Protein AF-U7HG28-F1 (afdb_monomer)

Structure (mmCIF, N/CA/C/O backbone):
data_AF-U7HG28-F1
#
_entry.id   AF-U7HG28-F1
#
loop_
_atom_site.group_PDB
_atom_site.id
_atom_site.type_symbol
_atom_site.label_atom_id
_atom_site.label_alt_id
_atom_site.label_comp_id
_atom_site.label_asym_id
_atom_site.label_entity_id
_atom_site.label_seq_id
_a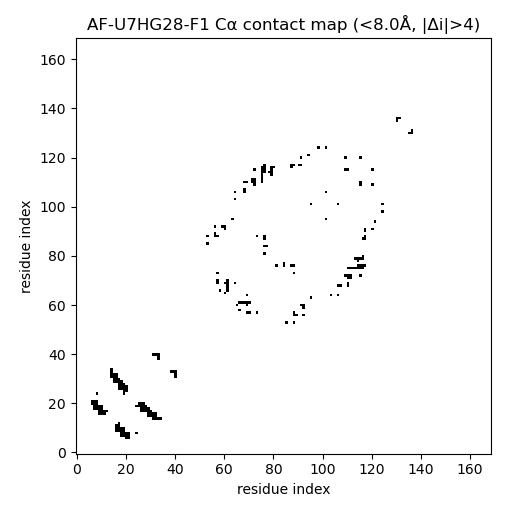tom_site.pdbx_PDB_ins_code
_atom_site.Cartn_x
_atom_site.Cartn_y
_atom_site.Cartn_z
_atom_site.occupancy
_atom_site.B_iso_or_equiv
_atom_site.auth_seq_id
_atom_site.auth_comp_id
_atom_site.auth_asym_id
_atom_site.auth_atom_id
_atom_site.pdbx_PDB_model_num
ATOM 1 N N . MET A 1 1 ? -34.868 15.344 12.916 1.00 43.38 1 MET A N 1
ATOM 2 C CA . MET A 1 1 ? -33.684 14.523 12.592 1.00 43.38 1 MET A CA 1
ATOM 3 C C . MET A 1 1 ? -33.849 13.180 13.286 1.00 43.38 1 MET A C 1
ATOM 5 O O . MET A 1 1 ? -33.927 13.144 14.505 1.00 43.38 1 MET A O 1
ATOM 9 N N . ALA A 1 2 ? -34.053 12.121 12.501 1.00 45.12 2 ALA A N 1
ATOM 10 C CA . ALA A 1 2 ? -34.458 10.786 12.941 1.00 45.12 2 ALA A CA 1
ATOM 11 C C . ALA A 1 2 ? -33.232 9.907 13.234 1.00 45.12 2 ALA A C 1
ATOM 13 O O . ALA A 1 2 ? -32.899 9.007 12.467 1.00 45.12 2 ALA A O 1
ATOM 14 N N . TRP A 1 3 ? -32.501 10.201 14.307 1.00 46.31 3 TRP A N 1
ATOM 15 C CA . TRP A 1 3 ? -31.385 9.345 14.706 1.00 46.31 3 TRP A CA 1
ATOM 16 C C . TRP A 1 3 ? -31.930 8.125 15.459 1.00 46.31 3 TRP A C 1
ATOM 18 O O . TRP A 1 3 ? -32.231 8.194 16.644 1.00 46.31 3 TRP A O 1
ATOM 28 N N . GLN A 1 4 ? -32.137 7.049 14.696 1.00 54.97 4 GLN A N 1
ATOM 29 C CA . GLN A 1 4 ? -31.997 5.637 15.075 1.00 54.97 4 GLN A CA 1
ATOM 30 C C . GLN A 1 4 ? -32.329 5.289 16.538 1.00 54.97 4 GLN A C 1
ATOM 32 O O . GLN A 1 4 ? -31.444 5.107 17.369 1.00 54.97 4 GLN A O 1
ATOM 37 N N . GLN A 1 5 ? -33.617 5.100 16.833 1.00 55.19 5 GLN A N 1
ATOM 38 C CA . GLN A 1 5 ? -34.036 4.314 17.995 1.00 55.19 5 GLN A CA 1
ATOM 39 C C . GLN A 1 5 ? -34.061 2.833 17.593 1.00 55.19 5 GLN A C 1
ATOM 41 O O . GLN A 1 5 ? -35.087 2.320 17.156 1.00 55.19 5 GLN A O 1
ATOM 46 N N . ALA A 1 6 ? -32.915 2.160 17.687 1.00 66.06 6 ALA A N 1
ATOM 47 C CA . ALA A 1 6 ? -32.817 0.711 17.524 1.00 66.06 6 ALA A CA 1
ATOM 48 C C . ALA A 1 6 ? -32.667 0.058 18.904 1.00 66.06 6 ALA A C 1
ATOM 50 O O . ALA A 1 6 ? -31.899 0.534 19.742 1.00 66.06 6 ALA A O 1
ATOM 51 N N . ARG A 1 7 ? -33.416 -1.021 19.160 1.00 71.94 7 ARG A N 1
ATOM 52 C CA . ARG A 1 7 ? -33.216 -1.846 20.358 1.00 71.94 7 ARG A CA 1
ATOM 53 C C . ARG A 1 7 ? -32.086 -2.822 20.047 1.00 71.94 7 ARG A C 1
ATOM 55 O O . ARG A 1 7 ? -32.193 -3.595 19.103 1.00 71.94 7 ARG A O 1
ATOM 62 N N . VAL A 1 8 ? -31.024 -2.769 20.837 1.00 78.81 8 VAL A N 1
ATOM 63 C CA . VAL A 1 8 ? -29.852 -3.640 20.710 1.00 78.81 8 VAL A CA 1
ATOM 64 C C . VAL A 1 8 ? -29.720 -4.498 21.963 1.00 78.81 8 VAL A C 1
ATOM 66 O O . VAL A 1 8 ? -30.067 -4.060 23.062 1.00 78.81 8 VAL A O 1
ATOM 69 N N . GLY A 1 9 ? -29.251 -5.729 21.794 1.00 79.44 9 GLY A N 1
ATOM 70 C CA . GLY A 1 9 ? -28.804 -6.578 22.885 1.00 79.44 9 GLY A CA 1
ATOM 71 C C . GLY A 1 9 ? -27.432 -6.104 23.344 1.00 79.44 9 GLY A C 1
ATOM 72 O O . GLY A 1 9 ? -26.607 -5.703 22.529 1.00 79.44 9 GLY A O 1
ATOM 73 N N . VAL A 1 10 ? -27.183 -6.114 24.649 1.00 78.25 10 VAL A N 1
ATOM 74 C CA . VAL A 1 10 ? -25.867 -5.787 25.203 1.00 78.25 10 VAL A CA 1
ATOM 75 C C . VAL A 1 10 ? -25.454 -6.933 26.108 1.00 78.25 10 VAL A C 1
ATOM 77 O O . VAL A 1 10 ? -26.176 -7.268 27.045 1.00 78.25 10 VAL A O 1
ATOM 80 N N . LEU A 1 11 ? -24.311 -7.544 25.810 1.00 81.31 11 LEU A N 1
ATOM 81 C CA . LEU A 1 11 ? -23.763 -8.667 26.557 1.00 81.31 11 LEU A CA 1
ATOM 82 C C . LEU A 1 11 ? -22.327 -8.361 26.974 1.00 81.31 11 LEU A C 1
ATOM 84 O O . LEU A 1 11 ? -21.494 -7.993 26.150 1.00 81.31 11 LEU A O 1
ATOM 88 N N . GLU A 1 12 ? -22.037 -8.525 28.258 1.00 79.88 12 GLU A N 1
ATOM 89 C CA . GLU A 1 12 ? -20.677 -8.461 28.782 1.00 79.88 12 GLU A CA 1
ATOM 90 C C . GLU A 1 12 ? -20.037 -9.852 28.726 1.00 79.88 12 GLU A C 1
ATOM 92 O O . GLU A 1 12 ? -20.597 -10.820 29.239 1.00 79.88 12 GLU A O 1
ATOM 97 N N . SER A 1 13 ? -18.853 -9.958 28.121 1.00 78.19 13 SER A N 1
ATOM 98 C CA . SER A 1 13 ? -18.042 -11.175 28.153 1.00 78.19 13 SER A CA 1
ATOM 99 C C . SER A 1 13 ? -16.555 -10.837 28.183 1.00 78.19 13 SER A C 1
ATOM 101 O O . SER A 1 13 ? -16.068 -10.053 27.371 1.00 78.19 13 SER A O 1
ATOM 103 N N . GLY A 1 14 ? -15.818 -11.406 29.143 1.00 68.88 14 GLY A N 1
ATOM 104 C CA . GLY A 1 14 ? -14.353 -11.318 29.194 1.00 68.88 14 GLY A CA 1
ATOM 105 C C . GLY A 1 14 ? -13.777 -9.896 29.261 1.00 68.88 14 GLY A C 1
ATOM 106 O O . GLY A 1 14 ? -12.694 -9.658 28.731 1.00 68.88 14 GLY A O 1
ATOM 107 N N . GLY A 1 15 ? -14.490 -8.939 29.867 1.00 74.62 15 GLY A N 1
ATOM 108 C CA . GLY A 1 15 ? -14.069 -7.532 29.899 1.00 74.62 15 GLY A CA 1
ATOM 109 C C . GLY A 1 15 ? -14.341 -6.769 28.597 1.00 74.62 15 GLY A C 1
ATOM 110 O O . GLY A 1 15 ? -13.753 -5.713 28.364 1.00 74.62 15 GLY A O 1
ATOM 111 N N . GLN A 1 16 ? -15.228 -7.277 27.740 1.00 76.62 16 GLN A N 1
ATOM 112 C CA . GLN A 1 16 ? -15.744 -6.575 26.568 1.00 76.62 16 GLN A CA 1
ATOM 113 C C . GLN A 1 16 ? -17.278 -6.535 26.588 1.00 76.62 16 GLN A C 1
ATOM 115 O O . GLN A 1 16 ? -17.942 -7.510 26.929 1.00 76.62 16 GLN A O 1
ATOM 120 N N . LEU A 1 17 ? -17.846 -5.390 26.213 1.00 80.94 17 LEU A N 1
ATOM 121 C CA . LEU A 1 17 ? -19.257 -5.216 25.893 1.00 80.94 17 LEU A CA 1
ATOM 122 C C . LEU A 1 17 ? -19.472 -5.511 24.414 1.00 80.94 17 LEU A C 1
ATOM 124 O O . LEU A 1 17 ? -18.958 -4.800 23.553 1.00 80.94 17 LEU A O 1
ATOM 128 N N . HIS A 1 18 ? -20.275 -6.521 24.127 1.00 77.50 18 HIS A N 1
ATOM 129 C CA . HIS A 1 18 ? -20.767 -6.834 22.797 1.00 77.50 18 HIS A CA 1
ATOM 130 C C . HIS A 1 18 ? -22.175 -6.264 22.652 1.00 77.50 18 HIS A C 1
ATOM 132 O O . HIS A 1 18 ? -23.073 -6.589 23.424 1.00 77.50 18 HIS A O 1
ATOM 138 N N . ILE A 1 19 ? -22.361 -5.394 21.668 1.00 82.06 19 ILE A N 1
ATOM 139 C CA . ILE A 1 19 ? -23.649 -4.837 21.275 1.00 82.06 19 ILE A CA 1
ATOM 140 C C . ILE A 1 19 ? -24.107 -5.631 20.056 1.00 82.06 19 ILE A C 1
ATOM 142 O O . ILE A 1 19 ? -23.451 -5.584 19.015 1.00 82.06 19 ILE A O 1
ATOM 146 N N . SER A 1 20 ? -25.202 -6.366 20.186 1.00 79.00 20 SER A N 1
ATOM 147 C CA . SER A 1 20 ? -25.780 -7.193 19.131 1.00 79.00 20 SER A CA 1
ATOM 148 C C . SER A 1 20 ? -27.132 -6.670 18.663 1.00 79.00 20 SER A C 1
ATOM 150 O O . SER A 1 20 ? -27.865 -6.013 19.404 1.00 79.00 20 SER A O 1
ATOM 152 N N . ASP A 1 21 ? -27.477 -6.958 17.413 1.00 77.81 21 ASP A N 1
ATOM 153 C CA . ASP A 1 21 ? -28.824 -6.723 16.910 1.00 77.81 21 ASP A CA 1
ATOM 154 C C . ASP A 1 21 ? -29.778 -7.761 17.515 1.00 77.81 21 ASP A C 1
ATOM 156 O O . ASP A 1 21 ? -29.495 -8.958 17.490 1.00 77.81 21 ASP A O 1
ATOM 160 N N . LEU A 1 22 ? -30.917 -7.331 18.064 1.00 73.00 22 LEU A N 1
ATOM 161 C CA . LEU A 1 22 ? -31.899 -8.258 18.646 1.00 73.00 22 LEU A CA 1
ATOM 162 C C . LEU A 1 22 ? -32.622 -9.105 17.591 1.00 73.00 22 LEU A C 1
ATOM 164 O O . LEU A 1 22 ? -33.195 -10.134 17.939 1.00 73.00 22 LEU A O 1
ATOM 168 N N . SER A 1 23 ? -32.641 -8.666 16.332 1.00 69.50 23 SER A N 1
ATOM 169 C CA . SER A 1 23 ? -33.349 -9.344 15.248 1.00 69.50 23 SER A CA 1
ATOM 170 C C . SER A 1 23 ? -32.502 -10.411 14.553 1.00 69.50 23 SER A C 1
ATOM 172 O O . SER A 1 23 ? -33.045 -11.457 14.203 1.00 69.50 23 SER A O 1
ATOM 174 N N . THR A 1 24 ? -31.190 -10.197 14.403 1.00 73.12 24 THR A N 1
ATOM 175 C CA . THR A 1 24 ? -30.284 -11.173 13.764 1.00 73.12 24 THR A CA 1
ATOM 176 C C . THR A 1 24 ? -29.318 -11.856 14.729 1.00 73.12 24 THR A C 1
ATOM 178 O O . THR A 1 24 ? -28.801 -12.923 14.414 1.00 73.12 24 THR A O 1
ATOM 181 N N . GLY A 1 25 ? -29.082 -11.287 15.913 1.00 69.50 25 GLY A N 1
ATOM 182 C CA . GLY A 1 25 ? -28.069 -11.772 16.853 1.00 69.50 25 GLY A CA 1
ATOM 183 C C . GLY A 1 25 ? -26.634 -11.403 16.463 1.00 69.50 25 GLY A C 1
ATOM 184 O O . GLY A 1 25 ? -25.703 -11.750 17.192 1.00 69.50 25 GLY A O 1
ATOM 185 N N . ASP A 1 26 ? -26.438 -10.679 15.359 1.00 72.69 26 ASP A N 1
ATOM 186 C CA . ASP A 1 26 ? -25.114 -10.265 14.901 1.00 72.69 26 ASP A CA 1
ATOM 187 C C . ASP A 1 26 ? -24.523 -9.195 15.816 1.00 72.69 26 ASP A C 1
ATOM 189 O O . ASP A 1 26 ? -25.206 -8.256 16.230 1.00 72.69 26 ASP A O 1
ATOM 193 N N . VAL A 1 27 ? -23.227 -9.304 16.109 1.00 71.00 27 VAL A N 1
ATOM 194 C CA . VAL A 1 27 ? -22.500 -8.296 16.887 1.00 71.00 27 VAL A CA 1
ATOM 195 C C . VAL A 1 27 ? -22.265 -7.068 16.007 1.00 71.00 27 VAL A C 1
ATOM 197 O O . VAL A 1 27 ? -21.435 -7.086 15.102 1.00 71.00 27 VAL A O 1
ATOM 200 N N . ILE A 1 28 ? -22.987 -5.986 16.296 1.00 72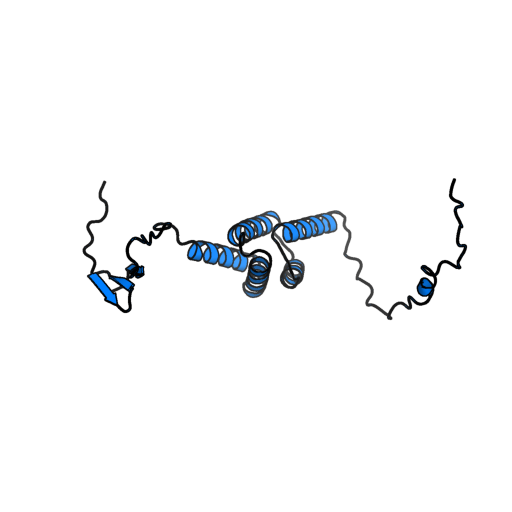.62 28 ILE A N 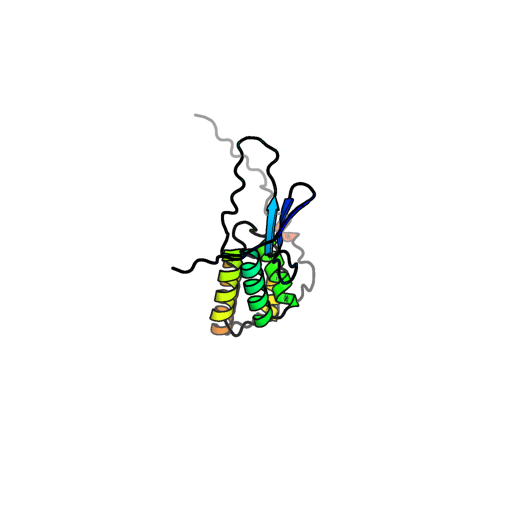1
ATOM 201 C CA . ILE A 1 28 ? -22.893 -4.702 15.591 1.00 72.62 28 ILE A CA 1
ATOM 202 C C . ILE A 1 28 ? -21.659 -3.925 16.059 1.00 72.62 28 ILE A C 1
ATOM 204 O O . ILE A 1 28 ? -21.020 -3.217 15.281 1.00 72.62 28 ILE A O 1
ATOM 208 N N . ALA A 1 29 ? -21.320 -4.027 17.345 1.00 65.69 29 ALA A N 1
ATOM 209 C CA . ALA A 1 29 ? -20.169 -3.340 17.910 1.00 65.69 29 ALA A CA 1
ATOM 210 C C . ALA A 1 29 ? -19.617 -4.080 19.127 1.00 65.69 29 ALA A C 1
ATOM 212 O O . ALA A 1 29 ? -20.361 -4.671 19.903 1.00 65.69 29 ALA A O 1
ATOM 213 N N . SER A 1 30 ? -18.307 -3.996 19.329 1.00 73.69 30 SER A N 1
ATOM 214 C CA . SER A 1 30 ? -17.644 -4.441 20.552 1.00 73.69 30 SER A CA 1
ATOM 215 C C . SER A 1 30 ? -16.894 -3.279 21.199 1.00 73.69 30 SER A C 1
ATOM 217 O O . SER A 1 30 ? -16.330 -2.415 20.521 1.00 73.69 30 SER A O 1
ATOM 219 N N . HIS A 1 31 ? -16.906 -3.229 22.527 1.00 68.81 31 HIS A N 1
ATOM 220 C CA . HIS A 1 31 ? -16.227 -2.207 23.308 1.00 68.81 31 HIS A CA 1
ATOM 221 C C . HIS A 1 31 ? -15.463 -2.841 24.464 1.00 68.81 31 HIS A C 1
ATOM 223 O O . HIS A 1 31 ? -16.036 -3.588 25.245 1.00 68.81 31 HIS A O 1
ATOM 229 N N . ALA A 1 32 ? -14.177 -2.530 24.609 1.00 69.56 32 ALA A N 1
ATOM 230 C CA . ALA A 1 32 ? -13.420 -2.973 25.773 1.00 69.56 32 ALA A CA 1
ATOM 231 C C . ALA A 1 32 ? -13.891 -2.212 27.020 1.00 69.56 32 ALA A C 1
ATOM 233 O O . ALA A 1 32 ? -13.894 -0.981 27.034 1.00 69.56 32 ALA A O 1
ATOM 234 N N . LEU A 1 33 ? -14.276 -2.937 28.068 1.00 68.81 33 LEU A N 1
ATOM 235 C CA . LEU A 1 33 ? -14.577 -2.353 29.368 1.00 68.81 33 LEU A CA 1
ATOM 236 C C . LEU A 1 33 ? -13.265 -1.976 30.050 1.00 68.81 33 LEU A C 1
ATOM 238 O O . LEU A 1 33 ? -12.383 -2.811 30.243 1.00 68.81 33 LEU A O 1
ATOM 242 N N . CYS A 1 34 ? -13.123 -0.706 30.424 1.00 59.94 34 CYS A N 1
ATOM 243 C CA . CYS A 1 34 ? -11.998 -0.294 31.248 1.00 59.94 34 CYS A CA 1
ATOM 244 C C . CYS A 1 34 ? -12.295 -0.653 32.706 1.00 59.94 34 CYS A C 1
ATOM 246 O O . CYS A 1 34 ? -13.191 -0.074 33.314 1.00 59.94 34 CYS A O 1
ATOM 248 N N . THR A 1 35 ? -11.536 -1.589 33.271 1.00 63.22 35 THR A N 1
ATOM 249 C CA . THR A 1 35 ? -11.604 -1.940 34.699 1.00 63.22 35 THR A CA 1
ATOM 250 C C . THR A 1 35 ? -10.900 -0.912 35.597 1.00 63.22 35 THR A C 1
ATOM 252 O O . THR A 1 35 ? -11.033 -0.970 36.817 1.00 63.22 35 THR A O 1
ATOM 255 N N . ASP A 1 36 ? -10.167 0.047 35.014 1.00 57.75 36 ASP A N 1
ATOM 256 C CA . ASP A 1 36 ? -9.487 1.127 35.733 1.00 57.75 36 ASP A CA 1
ATOM 257 C C . ASP A 1 36 ? -10.414 2.329 35.977 1.00 57.75 36 ASP A C 1
ATOM 259 O O . ASP A 1 36 ? -11.020 2.891 35.059 1.00 57.75 36 ASP A O 1
ATOM 263 N N . LYS A 1 37 ? -10.460 2.802 37.225 1.00 56.75 37 LYS A N 1
ATOM 264 C CA . LYS A 1 37 ? -11.245 3.977 37.622 1.00 56.75 37 LYS A CA 1
ATOM 265 C C . LYS A 1 37 ? -10.705 5.244 36.937 1.00 56.75 37 LYS A C 1
ATOM 267 O O . LYS A 1 37 ? -9.536 5.586 37.084 1.00 56.75 37 LYS A O 1
ATOM 272 N N . GLY A 1 38 ? -11.572 5.970 36.226 1.00 62.50 38 GLY A N 1
ATOM 273 C CA . GLY A 1 38 ? -11.272 7.299 35.665 1.00 62.50 38 GLY A CA 1
ATOM 274 C C . GLY A 1 38 ? -10.709 7.331 34.238 1.00 62.50 38 GLY A C 1
ATOM 275 O O . GLY A 1 38 ? -10.425 8.419 33.739 1.00 62.50 38 GLY A O 1
ATOM 276 N N . LYS A 1 39 ? -10.576 6.189 33.550 1.00 55.47 39 LYS A N 1
ATOM 277 C CA . LYS A 1 39 ? -10.167 6.154 32.136 1.00 55.47 39 LYS A CA 1
ATOM 278 C C . LYS A 1 39 ? -11.382 6.017 31.219 1.00 55.47 39 LYS A C 1
ATOM 280 O O . LYS A 1 39 ? -12.118 5.039 31.278 1.00 55.47 39 LYS A O 1
ATOM 285 N N . VAL A 1 40 ? -11.572 6.996 30.338 1.00 62.25 40 VAL A N 1
ATOM 286 C CA . VAL A 1 40 ? -12.597 6.949 29.289 1.00 62.25 40 VAL A CA 1
ATOM 287 C C . VAL A 1 40 ? -11.975 6.364 28.023 1.00 62.25 40 VAL A C 1
ATOM 289 O O . VAL A 1 40 ? -11.157 7.018 27.376 1.00 62.25 40 VAL A O 1
ATOM 292 N N . ILE A 1 41 ? -12.383 5.153 27.640 1.00 59.16 41 ILE A N 1
ATOM 293 C CA . ILE A 1 41 ? -12.051 4.584 26.331 1.00 59.16 41 ILE A CA 1
ATOM 294 C C . ILE A 1 41 ? -13.066 5.143 25.330 1.00 59.16 41 ILE A C 1
ATOM 296 O O . ILE A 1 41 ? -14.196 4.680 25.236 1.00 59.16 41 ILE A O 1
ATOM 300 N N . LYS A 1 42 ? -12.691 6.192 24.596 1.00 59.94 42 LYS A N 1
ATOM 301 C CA . LYS A 1 42 ? -13.499 6.713 23.483 1.00 59.94 42 LYS A CA 1
ATOM 302 C C . LYS A 1 42 ? -13.022 6.089 22.181 1.00 59.94 42 LYS A C 1
ATOM 304 O O . LYS A 1 42 ? -11.848 6.191 21.836 1.00 59.94 42 LYS A O 1
ATOM 309 N N . ASN A 1 43 ? -13.944 5.495 21.428 1.00 58.50 43 ASN A N 1
ATOM 310 C CA . ASN A 1 43 ? -13.678 5.159 20.038 1.00 58.50 43 ASN A CA 1
ATOM 311 C C . ASN A 1 43 ? -13.750 6.449 19.207 1.00 58.50 43 ASN A C 1
ATOM 313 O O . ASN A 1 43 ? -14.822 6.908 18.825 1.00 58.50 43 ASN A O 1
ATOM 317 N N . THR A 1 44 ? -12.602 7.079 18.962 1.00 58.28 44 THR A N 1
ATOM 318 C CA . THR A 1 44 ? -12.522 8.373 18.261 1.00 58.28 44 THR A CA 1
ATOM 319 C C . THR A 1 44 ? -13.007 8.309 16.802 1.00 58.28 44 THR A C 1
ATOM 321 O O . THR A 1 44 ? -13.277 9.347 16.204 1.00 58.28 44 THR A O 1
ATOM 324 N N . HIS A 1 45 ? -13.168 7.118 16.211 1.00 60.16 45 HIS A N 1
ATOM 325 C CA . HIS A 1 45 ? -13.418 6.951 14.775 1.00 60.16 45 HIS A CA 1
ATOM 326 C C . HIS A 1 45 ? -14.700 6.161 14.455 1.00 60.16 45 HIS A C 1
ATOM 328 O O . HIS A 1 45 ? -14.693 5.277 13.607 1.00 60.16 45 HIS A O 1
ATOM 334 N N . HIS A 1 46 ? -15.827 6.528 15.074 1.00 58.75 46 HIS A N 1
ATOM 335 C CA . HIS A 1 46 ? -17.135 5.859 14.919 1.00 58.75 46 HIS A CA 1
ATOM 336 C C . HIS A 1 46 ? -17.682 5.717 13.481 1.00 58.75 46 HIS A C 1
ATOM 338 O O . HIS A 1 46 ? -18.546 4.879 13.257 1.00 58.75 46 HIS A O 1
ATOM 344 N N . TYR A 1 47 ? -17.220 6.522 12.517 1.00 59.03 47 TYR A N 1
ATOM 345 C CA . TYR A 1 47 ? -17.774 6.556 11.151 1.00 59.03 47 TYR A CA 1
ATOM 346 C C . TYR A 1 47 ? -16.805 6.129 10.045 1.00 59.03 47 TYR A C 1
ATOM 348 O O . TYR A 1 47 ? -17.212 6.012 8.890 1.00 59.03 47 TYR A O 1
ATOM 356 N N . ARG A 1 48 ? -15.513 5.960 10.340 1.00 60.03 48 ARG A N 1
ATOM 357 C CA . ARG A 1 48 ? -14.507 5.659 9.313 1.00 60.03 48 ARG A CA 1
ATOM 358 C C . ARG A 1 48 ? -13.632 4.509 9.757 1.00 60.03 48 ARG A C 1
ATOM 360 O O . ARG A 1 48 ? -12.733 4.691 10.573 1.00 60.03 48 ARG A O 1
ATOM 367 N N . ASP A 1 49 ? -13.864 3.362 9.136 1.00 70.06 49 ASP A N 1
ATOM 368 C CA . ASP A 1 49 ? -12.947 2.241 9.206 1.00 70.06 49 ASP A CA 1
ATOM 369 C C . ASP A 1 49 ? -11.714 2.536 8.335 1.00 70.06 49 ASP A C 1
ATOM 371 O O . ASP A 1 49 ? -11.729 2.485 7.098 1.00 70.06 49 ASP A O 1
ATOM 375 N N . HIS A 1 50 ? -10.626 2.919 9.003 1.00 72.38 50 HIS A N 1
ATOM 376 C CA . HIS A 1 50 ? -9.341 3.150 8.350 1.00 72.38 50 HIS A CA 1
ATOM 377 C C . HIS A 1 50 ? -8.757 1.861 7.769 1.00 72.38 50 HIS A C 1
ATOM 379 O O . HIS A 1 50 ? -8.076 1.936 6.746 1.00 72.38 50 HIS A O 1
ATOM 385 N N . ALA A 1 51 ? -9.044 0.699 8.365 1.00 76.19 51 ALA A N 1
ATOM 386 C CA . ALA A 1 51 ? -8.592 -0.588 7.851 1.00 76.19 51 ALA A CA 1
ATOM 387 C C . ALA A 1 51 ? -9.292 -0.900 6.525 1.00 76.19 51 ALA A C 1
ATOM 389 O O . ALA A 1 51 ? -8.615 -1.151 5.530 1.00 76.19 51 ALA A O 1
ATOM 390 N N . GLN A 1 52 ? -10.617 -0.734 6.458 1.00 79.00 52 GLN A N 1
ATOM 391 C CA . GLN A 1 52 ? -11.376 -0.927 5.217 1.00 79.00 52 GLN A CA 1
ATOM 392 C C . GLN A 1 52 ? -10.878 -0.011 4.087 1.00 79.00 52 GLN A C 1
ATOM 394 O O . GLN A 1 52 ? -10.761 -0.420 2.926 1.00 79.00 52 GLN A O 1
ATOM 399 N N . ARG A 1 53 ? -10.530 1.238 4.418 1.00 83.38 53 ARG A N 1
ATOM 400 C CA . ARG A 1 53 ? -9.992 2.196 3.445 1.00 83.38 53 ARG A CA 1
ATOM 401 C C . ARG A 1 53 ? -8.604 1.801 2.937 1.00 83.38 53 ARG A C 1
ATOM 403 O O . ARG A 1 53 ? -8.337 1.989 1.751 1.00 83.38 53 ARG A O 1
ATOM 410 N N . VAL A 1 54 ? -7.746 1.253 3.795 1.00 85.56 54 VAL A N 1
ATOM 411 C CA . VAL A 1 54 ? -6.437 0.707 3.400 1.00 85.56 54 VAL A CA 1
ATOM 412 C C . VAL A 1 54 ? -6.619 -0.503 2.486 1.00 85.56 54 VAL A C 1
ATOM 414 O O . VAL A 1 54 ? -6.087 -0.490 1.381 1.00 85.56 54 VAL A O 1
ATOM 417 N N . THR A 1 55 ? -7.460 -1.469 2.861 1.00 85.94 55 THR A N 1
ATOM 418 C CA . THR A 1 55 ? -7.750 -2.656 2.038 1.00 85.94 55 THR A CA 1
ATOM 419 C C . THR A 1 55 ? -8.312 -2.283 0.665 1.00 85.94 55 THR A C 1
ATOM 421 O O . THR A 1 55 ? -7.942 -2.867 -0.354 1.00 85.94 55 THR A O 1
ATOM 424 N N . THR A 1 56 ? -9.161 -1.253 0.604 1.00 87.50 56 THR A N 1
ATOM 425 C CA . THR A 1 56 ? -9.690 -0.728 -0.666 1.00 87.50 56 THR A CA 1
ATOM 426 C C . THR A 1 56 ? -8.584 -0.140 -1.547 1.00 87.50 56 THR A C 1
ATOM 428 O O . THR A 1 56 ? -8.619 -0.281 -2.768 1.00 87.50 56 THR A O 1
ATOM 431 N N . LEU A 1 57 ? -7.609 0.557 -0.955 1.00 88.12 57 LEU A N 1
ATOM 432 C CA . LEU A 1 57 ? -6.480 1.123 -1.696 1.00 88.12 57 LEU A CA 1
ATOM 433 C C . LEU A 1 57 ? -5.533 0.031 -2.201 1.00 88.12 57 LEU A C 1
ATOM 435 O O . LEU A 1 57 ? -5.138 0.085 -3.362 1.00 88.12 57 LEU A O 1
ATOM 439 N N . GLU A 1 58 ? -5.226 -0.963 -1.369 1.00 90.06 58 GLU A N 1
ATOM 440 C CA . GLU A 1 58 ? -4.420 -2.129 -1.751 1.00 90.06 58 GLU A CA 1
ATOM 441 C C . GLU A 1 58 ? -5.075 -2.892 -2.909 1.00 90.06 58 GLU A C 1
ATOM 443 O O . GLU A 1 58 ? -4.423 -3.168 -3.912 1.00 90.06 58 GLU A O 1
ATOM 448 N N . SER A 1 59 ? -6.386 -3.141 -2.826 1.00 8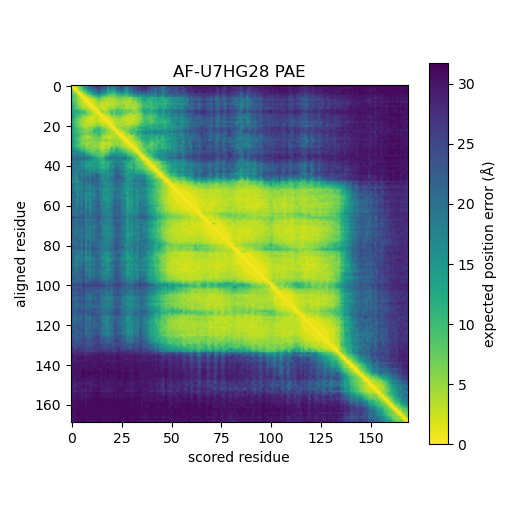8.19 59 SER A N 1
ATOM 449 C CA . SER A 1 59 ? -7.141 -3.829 -3.884 1.00 88.19 59 SER A CA 1
ATOM 450 C C . SER A 1 59 ? -7.087 -3.069 -5.212 1.00 88.19 59 SER A C 1
ATOM 452 O O . SER A 1 59 ? -6.810 -3.659 -6.250 1.00 88.19 59 SER A O 1
ATOM 454 N N . LYS A 1 60 ? -7.238 -1.739 -5.181 1.00 88.88 60 LYS A N 1
ATOM 455 C CA . LYS A 1 60 ? -7.122 -0.900 -6.386 1.00 88.88 60 LYS A CA 1
ATOM 456 C C . LYS A 1 60 ? -5.730 -0.937 -7.007 1.00 88.88 60 LYS A C 1
ATOM 458 O O . LYS A 1 60 ? -5.608 -0.864 -8.223 1.00 88.88 60 LYS A O 1
ATOM 463 N N . ILE A 1 61 ? -4.679 -0.996 -6.193 1.00 87.12 61 ILE A N 1
ATOM 464 C CA . ILE A 1 61 ? -3.310 -1.135 -6.700 1.00 87.12 61 ILE A CA 1
ATOM 465 C C . ILE A 1 61 ? -3.148 -2.515 -7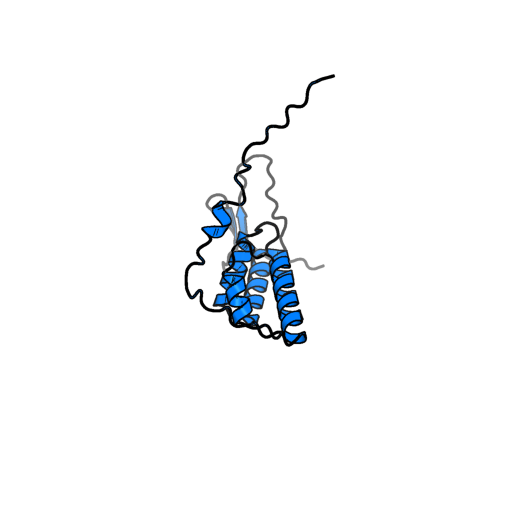.344 1.00 87.12 61 ILE A C 1
ATOM 467 O O . ILE A 1 61 ? -2.680 -2.600 -8.475 1.00 87.12 61 ILE A O 1
ATOM 471 N N . ASN A 1 62 ? -3.616 -3.571 -6.680 1.00 88.56 62 ASN A N 1
ATOM 472 C CA . ASN A 1 62 ? -3.579 -4.940 -7.196 1.00 88.56 62 ASN A CA 1
ATOM 473 C C . ASN A 1 62 ? -4.318 -5.092 -8.537 1.00 88.56 62 ASN A C 1
ATOM 475 O O . ASN A 1 62 ? -3.839 -5.806 -9.410 1.00 88.56 62 ASN A O 1
ATOM 479 N N . GLU A 1 63 ? -5.442 -4.400 -8.733 1.00 86.94 63 GLU A N 1
ATOM 480 C CA . GLU A 1 63 ? -6.165 -4.379 -10.014 1.00 86.94 63 GLU A CA 1
ATOM 481 C C . GLU A 1 63 ? -5.358 -3.723 -11.147 1.00 86.94 63 GLU A C 1
ATOM 483 O O . GLU A 1 63 ? -5.481 -4.130 -12.298 1.00 86.94 63 GLU A O 1
ATOM 488 N N . MET A 1 64 ? -4.518 -2.726 -10.844 1.00 84.38 64 MET A N 1
ATOM 489 C CA . MET A 1 64 ? -3.756 -1.988 -11.861 1.00 84.38 64 MET A CA 1
ATOM 490 C C . MET A 1 64 ? -2.468 -2.693 -12.301 1.00 84.38 64 MET A C 1
ATOM 492 O O . MET A 1 64 ? -2.084 -2.570 -13.459 1.00 84.38 64 MET A O 1
ATOM 496 N N . ILE A 1 65 ? -1.777 -3.386 -11.389 1.00 83.69 65 ILE A N 1
ATOM 497 C CA . ILE A 1 65 ? -0.447 -3.982 -11.649 1.00 83.69 65 ILE A CA 1
ATOM 498 C C . ILE A 1 65 ? -0.395 -5.502 -11.437 1.00 83.69 65 ILE A C 1
ATOM 500 O O . ILE A 1 65 ? 0.664 -6.109 -11.570 1.00 83.69 65 ILE A O 1
ATOM 504 N N . GLY A 1 66 ? -1.530 -6.123 -11.117 1.00 85.56 66 GLY A N 1
ATOM 505 C CA . GLY A 1 66 ? -1.639 -7.541 -10.787 1.00 85.56 66 GLY A CA 1
ATOM 506 C C . GLY A 1 66 ? -1.493 -7.816 -9.288 1.00 85.56 66 GLY A C 1
ATOM 507 O O . GLY A 1 66 ? -0.741 -7.151 -8.571 1.00 85.56 66 GLY A O 1
ATOM 508 N N . SER A 1 67 ? -2.217 -8.830 -8.804 1.00 84.50 67 SER A N 1
ATOM 509 C CA . SER A 1 67 ? -2.339 -9.118 -7.368 1.00 84.50 67 SER A CA 1
ATOM 510 C C . SER A 1 67 ? -1.014 -9.479 -6.699 1.00 84.50 67 SER A C 1
ATOM 512 O O . SER A 1 67 ? -0.753 -9.024 -5.590 1.00 84.50 67 SER A O 1
ATOM 514 N N . GLU A 1 68 ? -0.158 -10.274 -7.341 1.00 85.50 68 GLU A N 1
ATOM 515 C CA . GLU A 1 68 ? 1.118 -10.676 -6.734 1.00 85.50 68 GLU A CA 1
ATOM 516 C C . GLU A 1 68 ? 2.100 -9.509 -6.604 1.00 85.50 68 GLU A C 1
ATOM 518 O O . GLU A 1 68 ? 2.686 -9.291 -5.542 1.00 85.50 68 GLU A O 1
ATOM 523 N N . ILE A 1 69 ? 2.276 -8.740 -7.680 1.00 86.25 69 ILE A N 1
ATOM 524 C CA . ILE A 1 69 ? 3.227 -7.626 -7.713 1.00 86.25 69 ILE A CA 1
ATOM 525 C C . ILE A 1 69 ? 2.723 -6.489 -6.816 1.00 86.25 69 ILE A C 1
ATOM 527 O O . ILE A 1 69 ? 3.494 -5.929 -6.034 1.00 86.25 69 ILE A O 1
ATOM 531 N N . GLY A 1 70 ? 1.418 -6.202 -6.858 1.00 86.50 70 GLY A N 1
ATOM 532 C CA . GLY A 1 70 ? 0.784 -5.209 -5.998 1.00 86.50 70 GLY A CA 1
ATOM 533 C C . GLY A 1 70 ? 0.914 -5.533 -4.514 1.00 86.50 70 GLY A C 1
ATOM 534 O O . GLY A 1 70 ? 1.297 -4.657 -3.738 1.00 86.50 70 GLY A O 1
ATOM 535 N N . GLN A 1 71 ? 0.723 -6.794 -4.113 1.00 87.81 71 GLN A N 1
ATOM 536 C CA . GLN A 1 71 ? 0.929 -7.212 -2.725 1.00 87.81 71 GLN A CA 1
ATOM 537 C C . GLN A 1 71 ? 2.385 -7.050 -2.279 1.00 87.81 71 GLN A C 1
ATOM 539 O O . GLN A 1 71 ? 2.626 -6.511 -1.196 1.00 87.81 71 GLN A O 1
ATOM 544 N N . ARG A 1 72 ? 3.361 -7.461 -3.103 1.00 88.50 72 ARG A N 1
ATOM 545 C CA . ARG A 1 72 ? 4.792 -7.283 -2.789 1.00 88.50 72 ARG A CA 1
ATOM 546 C C . ARG A 1 72 ? 5.141 -5.803 -2.628 1.00 88.50 72 ARG A C 1
ATOM 548 O O . ARG A 1 72 ? 5.765 -5.427 -1.636 1.00 88.50 72 ARG A O 1
ATOM 555 N N . LEU A 1 73 ? 4.666 -4.952 -3.537 1.00 87.38 73 LEU A N 1
ATOM 556 C CA . LEU A 1 73 ? 4.880 -3.507 -3.473 1.00 87.38 73 LEU A CA 1
ATOM 557 C C . LEU A 1 73 ? 4.239 -2.885 -2.221 1.00 87.38 73 LEU A C 1
ATOM 559 O O . LEU A 1 73 ? 4.894 -2.123 -1.511 1.00 87.38 73 LEU A O 1
ATOM 563 N N . CYS A 1 74 ? 2.992 -3.245 -1.903 1.00 88.38 74 CYS A N 1
ATOM 564 C CA . CYS A 1 74 ? 2.300 -2.780 -0.698 1.00 88.38 74 CYS A CA 1
ATOM 565 C C . CYS A 1 74 ? 3.052 -3.190 0.578 1.00 88.38 74 CYS A C 1
ATOM 567 O O . CYS A 1 74 ? 3.223 -2.381 1.490 1.00 88.38 74 CYS A O 1
ATOM 569 N N . GLN A 1 75 ? 3.581 -4.417 0.630 1.00 88.19 75 GLN A N 1
ATOM 570 C CA . GLN A 1 75 ? 4.405 -4.873 1.751 1.00 88.19 75 GLN A CA 1
ATOM 571 C C . GLN A 1 75 ? 5.708 -4.075 1.881 1.00 88.19 75 GLN A C 1
ATOM 573 O O . GLN A 1 75 ? 6.090 -3.735 3.003 1.00 88.19 75 GLN A O 1
ATOM 578 N N . GLN A 1 76 ? 6.377 -3.740 0.773 1.00 87.88 76 GLN A N 1
ATOM 579 C CA . GLN A 1 76 ? 7.575 -2.895 0.814 1.00 87.88 76 GLN A CA 1
ATOM 580 C C . GLN A 1 76 ? 7.264 -1.480 1.303 1.00 87.88 76 GLN A C 1
ATOM 582 O O . GLN A 1 76 ? 7.963 -0.977 2.184 1.00 87.88 76 GLN A O 1
ATOM 587 N N . LEU A 1 77 ? 6.184 -0.870 0.807 1.00 86.94 77 LEU A N 1
ATOM 588 C CA . LEU A 1 77 ? 5.723 0.448 1.254 1.00 86.94 77 LEU A CA 1
ATOM 589 C C . LEU A 1 77 ? 5.452 0.430 2.765 1.00 86.94 77 LEU A C 1
ATOM 591 O O . LEU A 1 77 ? 6.008 1.239 3.509 1.00 86.94 77 LEU A O 1
ATOM 595 N N . LYS A 1 78 ? 4.723 -0.584 3.249 1.00 87.94 78 LYS A N 1
ATOM 596 C CA . LYS A 1 78 ? 4.428 -0.770 4.677 1.00 87.94 78 LYS A CA 1
ATOM 597 C C . LYS A 1 78 ? 5.683 -0.937 5.537 1.00 87.94 78 LYS A C 1
ATOM 599 O O . LYS A 1 78 ? 5.716 -0.438 6.660 1.00 87.94 78 LYS A O 1
ATOM 604 N N . ARG A 1 79 ? 6.698 -1.647 5.032 1.00 86.00 79 ARG A N 1
ATOM 605 C CA . ARG A 1 79 ? 7.986 -1.842 5.720 1.00 86.00 79 ARG A CA 1
ATOM 606 C C . ARG A 1 79 ? 8.826 -0.571 5.746 1.00 86.00 79 ARG A C 1
ATOM 608 O O . ARG A 1 79 ? 9.502 -0.334 6.740 1.00 86.00 79 ARG A O 1
ATOM 615 N N . SER A 1 80 ? 8.795 0.216 4.672 1.00 84.88 80 SER A N 1
ATOM 616 C CA . SER A 1 80 ? 9.595 1.435 4.559 1.00 84.88 80 SER A CA 1
ATOM 617 C C . SER A 1 80 ? 9.146 2.501 5.560 1.00 84.88 80 SER A C 1
ATOM 619 O O . SER A 1 80 ? 9.961 2.988 6.339 1.00 84.88 80 SER A O 1
ATOM 621 N N . GLU A 1 81 ? 7.849 2.826 5.589 1.00 82.69 81 GLU A N 1
ATOM 622 C CA . GLU A 1 81 ? 7.305 3.886 6.439 1.00 82.69 81 GLU A CA 1
ATOM 623 C C . GLU A 1 81 ? 5.875 3.554 6.904 1.00 82.69 81 GLU A C 1
ATOM 625 O O . GLU A 1 81 ? 4.885 4.040 6.344 1.00 82.69 81 GLU A O 1
ATOM 630 N N . PRO A 1 82 ? 5.718 2.776 7.989 1.00 82.56 82 PRO A N 1
ATOM 631 C CA . PRO A 1 82 ? 4.398 2.359 8.463 1.00 82.56 82 PRO A CA 1
ATOM 632 C C . PRO A 1 82 ? 3.527 3.536 8.934 1.00 82.56 82 PRO A C 1
ATOM 634 O O . PRO A 1 82 ? 2.301 3.456 8.875 1.00 82.56 82 PRO A O 1
ATOM 637 N N . LYS A 1 83 ? 4.142 4.646 9.371 1.00 83.06 83 LYS A N 1
ATOM 638 C CA . LYS A 1 83 ? 3.433 5.838 9.875 1.00 83.06 83 LYS A CA 1
ATOM 639 C C . LYS A 1 83 ? 2.616 6.551 8.797 1.00 83.06 83 LYS A C 1
ATOM 641 O O . LYS A 1 83 ? 1.542 7.061 9.098 1.00 83.06 83 LYS A O 1
ATOM 646 N N . ILE A 1 84 ? 3.114 6.576 7.562 1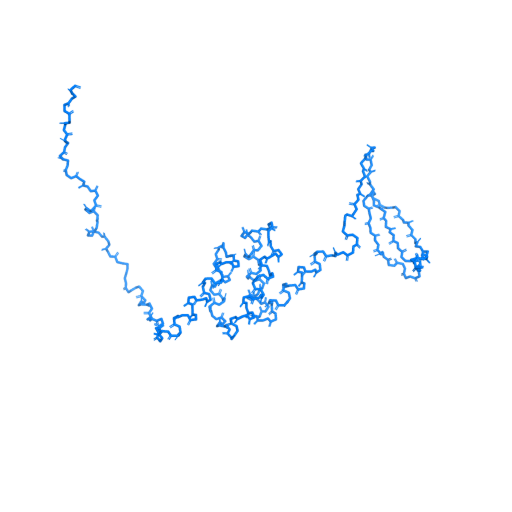.00 85.62 84 ILE A N 1
ATOM 647 C CA . ILE A 1 84 ? 2.480 7.271 6.430 1.00 85.62 84 ILE A CA 1
ATOM 648 C C . ILE A 1 84 ? 1.960 6.296 5.370 1.00 85.62 84 ILE A C 1
ATOM 650 O O . ILE A 1 84 ? 1.671 6.691 4.243 1.00 85.62 84 ILE A O 1
ATOM 654 N N . TYR A 1 85 ? 1.802 5.019 5.731 1.00 88.06 85 TYR A N 1
ATOM 655 C CA . TYR A 1 85 ? 1.451 3.945 4.802 1.00 88.06 85 TYR A CA 1
ATOM 656 C C . TYR A 1 85 ? 0.209 4.258 3.957 1.00 88.06 85 TYR A C 1
ATOM 658 O O . TYR A 1 85 ? 0.215 4.106 2.739 1.00 88.06 85 TYR A O 1
ATOM 666 N N . LYS A 1 86 ? -0.852 4.779 4.583 1.00 85.38 86 LYS A N 1
ATOM 667 C CA . LYS A 1 86 ? -2.084 5.170 3.881 1.00 85.38 86 LYS A CA 1
ATOM 668 C C . LYS A 1 86 ? -1.817 6.234 2.810 1.00 85.38 86 LYS A C 1
ATOM 670 O O . LYS A 1 86 ? -2.352 6.134 1.710 1.00 85.38 86 LYS A O 1
ATOM 675 N N . ASP A 1 87 ? -1.012 7.244 3.126 1.00 86.50 87 ASP A N 1
ATOM 676 C CA . ASP A 1 87 ? -0.710 8.333 2.193 1.00 86.50 87 ASP A CA 1
ATOM 677 C C . ASP A 1 87 ? 0.212 7.841 1.068 1.00 86.50 87 ASP A C 1
ATOM 679 O O . ASP A 1 87 ? 0.002 8.187 -0.095 1.00 86.50 87 ASP A O 1
ATOM 683 N N . GLN A 1 88 ? 1.137 6.926 1.376 1.00 87.81 88 GLN A N 1
ATOM 684 C CA . GLN A 1 88 ? 1.943 6.229 0.376 1.00 87.81 88 GLN A CA 1
ATOM 685 C C . GLN A 1 88 ? 1.094 5.385 -0.588 1.00 87.81 88 GLN A C 1
ATOM 687 O O . GLN A 1 88 ? 1.354 5.406 -1.790 1.00 87.81 88 GLN A O 1
ATOM 692 N N . LEU A 1 89 ? 0.063 4.679 -0.108 1.00 88.88 89 LEU A N 1
ATOM 693 C CA . LEU A 1 89 ? -0.855 3.926 -0.972 1.00 88.88 89 LEU A CA 1
ATOM 694 C C . LEU A 1 89 ? -1.654 4.851 -1.898 1.00 88.88 89 LEU A C 1
ATOM 696 O O . LEU A 1 89 ? -1.810 4.560 -3.083 1.00 88.88 89 LEU A O 1
ATOM 700 N N . VAL A 1 90 ? -2.145 5.982 -1.377 1.00 88.50 90 VAL A N 1
ATOM 701 C CA . VAL A 1 90 ? -2.857 6.983 -2.189 1.00 88.50 90 VAL A CA 1
ATOM 702 C C . VAL A 1 90 ? -1.940 7.544 -3.274 1.00 88.50 90 VAL A C 1
ATOM 704 O O . VAL A 1 90 ? -2.321 7.539 -4.443 1.00 88.50 90 VAL A O 1
ATOM 707 N N . ALA A 1 91 ? -0.726 7.956 -2.904 1.00 89.56 91 ALA A N 1
ATOM 708 C CA . ALA A 1 91 ? 0.256 8.478 -3.846 1.00 89.56 91 ALA A CA 1
ATOM 709 C C . ALA A 1 91 ? 0.635 7.433 -4.903 1.00 89.56 91 ALA A C 1
ATOM 711 O O . ALA A 1 91 ? 0.599 7.728 -6.091 1.00 89.56 91 ALA A O 1
ATOM 712 N N . THR A 1 92 ? 0.915 6.193 -4.493 1.00 87.69 92 THR A N 1
ATOM 713 C CA . THR A 1 92 ? 1.264 5.097 -5.414 1.00 87.69 92 THR A CA 1
ATOM 714 C C . THR A 1 92 ? 0.141 4.840 -6.413 1.00 87.69 92 THR A C 1
ATOM 716 O O . THR A 1 92 ? 0.391 4.755 -7.611 1.00 87.69 92 THR A O 1
ATOM 719 N N . ARG A 1 93 ? -1.114 4.791 -5.952 1.00 89.94 93 ARG A N 1
ATOM 720 C CA . ARG A 1 93 ? -2.274 4.657 -6.838 1.00 89.94 93 ARG A CA 1
ATOM 721 C C . ARG A 1 93 ? -2.340 5.790 -7.864 1.00 89.94 93 ARG A C 1
ATOM 723 O O . ARG A 1 93 ? -2.602 5.535 -9.036 1.00 89.94 93 ARG A O 1
ATOM 730 N N . ASP A 1 94 ? -2.147 7.029 -7.429 1.00 88.19 94 ASP A N 1
ATOM 731 C CA . ASP A 1 94 ? -2.251 8.198 -8.308 1.00 88.19 94 ASP A CA 1
ATOM 732 C C . ASP A 1 94 ? -1.089 8.274 -9.307 1.00 88.19 94 ASP A C 1
ATOM 734 O O . ASP A 1 94 ? -1.304 8.633 -10.465 1.00 88.19 94 ASP A O 1
ATOM 738 N N . LEU A 1 95 ? 0.110 7.849 -8.903 1.00 87.81 95 LEU A N 1
ATOM 739 C CA . LEU A 1 95 ? 1.268 7.693 -9.784 1.00 87.81 95 LEU A CA 1
ATOM 740 C C . LEU A 1 95 ? 1.022 6.623 -10.851 1.00 87.81 95 LEU A C 1
ATOM 742 O O . LEU A 1 95 ? 1.217 6.893 -12.033 1.00 87.81 95 LEU A O 1
ATOM 746 N N . LEU A 1 96 ? 0.529 5.444 -10.460 1.00 85.75 96 LEU A N 1
ATOM 747 C CA . LEU A 1 96 ? 0.204 4.366 -11.401 1.00 85.75 96 LEU A CA 1
ATOM 748 C C . LEU A 1 96 ? -0.849 4.802 -12.428 1.00 85.75 96 LEU A C 1
ATOM 750 O O . LEU A 1 96 ? -0.724 4.482 -13.605 1.00 85.75 96 LEU A O 1
ATOM 754 N N . LYS A 1 97 ? -1.846 5.593 -12.010 1.00 87.06 97 LYS A N 1
ATOM 755 C CA . LYS A 1 97 ? -2.836 6.175 -12.928 1.00 87.06 97 LYS A CA 1
ATOM 756 C C . LYS A 1 97 ? -2.238 7.207 -13.878 1.00 87.06 97 LYS A C 1
ATOM 758 O O . LYS A 1 97 ? -2.599 7.227 -15.048 1.00 87.06 97 LYS A O 1
ATOM 763 N N . ARG A 1 98 ? -1.364 8.084 -13.378 1.00 85.56 98 ARG A N 1
ATOM 764 C CA . ARG A 1 98 ? -0.754 9.157 -14.175 1.00 85.56 98 ARG A CA 1
ATOM 765 C C . ARG A 1 98 ? 0.218 8.621 -15.221 1.00 85.56 98 ARG A C 1
ATOM 767 O O . ARG A 1 98 ? 0.288 9.169 -16.312 1.00 85.56 98 ARG A O 1
ATOM 774 N N . HIS A 1 99 ? 0.969 7.582 -14.873 1.00 78.94 99 HIS A N 1
ATOM 775 C CA . HIS A 1 99 ? 2.013 7.018 -15.722 1.00 78.94 99 HIS A CA 1
ATOM 776 C C . HIS A 1 99 ? 1.550 5.784 -16.514 1.00 78.94 99 HIS A C 1
ATOM 778 O O . HIS A 1 99 ? 2.386 5.106 -17.104 1.00 78.94 99 HIS A O 1
ATOM 784 N N . ALA A 1 100 ? 0.245 5.491 -16.549 1.00 78.19 100 ALA A N 1
ATOM 785 C CA . ALA A 1 100 ? -0.305 4.415 -17.368 1.00 78.19 100 ALA A CA 1
ATOM 786 C C . ALA A 1 100 ? -0.115 4.709 -18.876 1.00 78.19 100 ALA A C 1
ATOM 788 O O . ALA A 1 100 ? -0.391 5.834 -19.299 1.00 78.19 100 ALA A O 1
ATOM 789 N N . PRO A 1 101 ? 0.286 3.726 -19.706 1.00 74.44 101 PRO A N 1
ATOM 790 C CA . PRO A 1 101 ? 0.621 2.341 -19.363 1.00 74.44 101 PRO A CA 1
ATOM 791 C C . PRO A 1 101 ? 2.021 2.212 -18.741 1.00 74.44 101 PRO A C 1
ATOM 793 O O . PRO A 1 101 ? 2.999 2.741 -19.264 1.00 74.44 101 PRO A O 1
ATOM 796 N N . VAL A 1 102 ? 2.115 1.474 -17.630 1.00 75.75 102 VAL A N 1
ATOM 797 C CA . VAL A 1 102 ? 3.386 1.205 -16.946 1.00 75.75 102 VAL A CA 1
ATOM 798 C C . VAL A 1 102 ? 3.900 -0.177 -17.335 1.00 75.75 102 VAL A C 1
ATOM 800 O O . VAL A 1 102 ? 3.133 -1.138 -17.357 1.00 75.75 102 VAL A O 1
ATOM 803 N N . ASP A 1 103 ? 5.202 -0.282 -17.599 1.00 80.06 103 ASP A N 1
ATOM 804 C CA . ASP A 1 103 ? 5.857 -1.557 -17.883 1.00 80.06 103 ASP A CA 1
ATOM 805 C C . ASP A 1 103 ? 5.823 -2.487 -16.642 1.00 80.06 103 ASP A C 1
ATOM 807 O O . ASP A 1 103 ? 6.348 -2.123 -15.578 1.00 80.06 103 ASP A O 1
ATOM 811 N N . PRO A 1 104 ? 5.226 -3.691 -16.744 1.00 78.81 104 PRO A N 1
ATOM 812 C CA . PRO A 1 104 ? 5.142 -4.635 -15.632 1.00 78.81 104 PRO A CA 1
ATOM 813 C C . PRO A 1 104 ? 6.513 -5.158 -15.173 1.00 78.81 104 PRO A C 1
ATOM 815 O O . PRO A 1 104 ? 6.681 -5.456 -13.986 1.00 78.81 104 PRO A O 1
ATOM 818 N N . ALA A 1 105 ? 7.514 -5.234 -16.057 1.00 82.75 105 ALA A N 1
ATOM 819 C CA . ALA A 1 105 ? 8.870 -5.640 -15.692 1.00 82.75 105 ALA A CA 1
ATOM 820 C C . ALA A 1 105 ? 9.523 -4.591 -14.783 1.00 82.75 105 ALA A C 1
ATOM 822 O O . ALA A 1 105 ? 10.101 -4.932 -13.747 1.00 82.75 105 ALA A O 1
ATOM 823 N N . LEU A 1 106 ? 9.346 -3.303 -15.101 1.00 84.31 106 LEU A N 1
ATOM 824 C CA . LEU A 1 106 ? 9.826 -2.209 -14.259 1.00 84.31 106 LEU A CA 1
ATOM 825 C C . LEU A 1 106 ? 9.187 -2.275 -12.867 1.00 84.31 106 LEU A C 1
ATOM 827 O O . LEU A 1 106 ? 9.907 -2.283 -11.871 1.00 84.31 106 LEU A O 1
ATOM 831 N N . ILE A 1 107 ? 7.858 -2.393 -12.774 1.00 86.00 107 ILE A N 1
ATOM 832 C CA . ILE A 1 107 ? 7.174 -2.471 -11.472 1.00 86.00 107 ILE A CA 1
ATOM 833 C C . ILE A 1 107 ? 7.619 -3.696 -10.667 1.00 86.00 107 ILE A C 1
ATOM 835 O O . ILE A 1 107 ? 7.803 -3.580 -9.456 1.00 86.00 107 ILE A O 1
ATOM 839 N N . THR A 1 108 ? 7.864 -4.835 -11.318 1.00 86.31 108 THR A N 1
ATOM 840 C CA . THR A 1 108 ? 8.380 -6.038 -10.646 1.00 86.31 108 THR A CA 1
ATOM 841 C C . THR A 1 108 ? 9.736 -5.766 -9.997 1.00 86.31 108 THR A C 1
ATOM 843 O O . THR A 1 108 ? 9.897 -5.991 -8.798 1.00 86.31 108 THR A O 1
ATOM 846 N N . THR A 1 109 ? 10.681 -5.170 -10.735 1.00 86.19 109 THR A N 1
ATOM 847 C CA . THR A 1 109 ? 11.999 -4.824 -10.169 1.00 86.19 109 THR A CA 1
ATOM 848 C C . THR A 1 109 ? 11.900 -3.812 -9.025 1.00 86.19 109 THR A C 1
ATOM 850 O O . THR A 1 109 ? 12.674 -3.870 -8.070 1.00 86.19 109 THR A O 1
ATOM 853 N N . LEU A 1 110 ? 10.938 -2.886 -9.084 1.00 86.62 110 LEU A N 1
ATOM 854 C CA . LEU A 1 110 ? 10.705 -1.912 -8.018 1.00 86.62 110 LEU A CA 1
ATOM 855 C C . LEU A 1 110 ? 10.070 -2.556 -6.778 1.00 86.62 110 LEU A C 1
ATOM 857 O O . LEU A 1 110 ? 10.407 -2.169 -5.660 1.00 86.62 110 LEU A O 1
ATOM 861 N N . ALA A 1 111 ? 9.201 -3.552 -6.954 1.00 86.38 111 ALA A N 1
ATOM 862 C CA . ALA A 1 111 ? 8.574 -4.289 -5.860 1.00 86.38 111 ALA A CA 1
ATOM 863 C C . ALA A 1 111 ? 9.567 -5.174 -5.080 1.00 86.38 111 ALA A C 1
ATOM 865 O O . ALA A 1 111 ? 9.344 -5.460 -3.903 1.00 86.38 111 ALA A O 1
ATOM 866 N N . GLU A 1 112 ? 10.670 -5.593 -5.700 1.00 86.00 112 GLU A N 1
ATOM 867 C CA . GLU A 1 112 ? 11.727 -6.373 -5.041 1.00 86.00 112 GLU A CA 1
ATOM 868 C C . GLU A 1 112 ? 12.737 -5.502 -4.280 1.00 86.00 112 GLU A C 1
ATOM 870 O O . GLU A 1 112 ? 13.414 -5.980 -3.366 1.00 86.00 112 GLU A O 1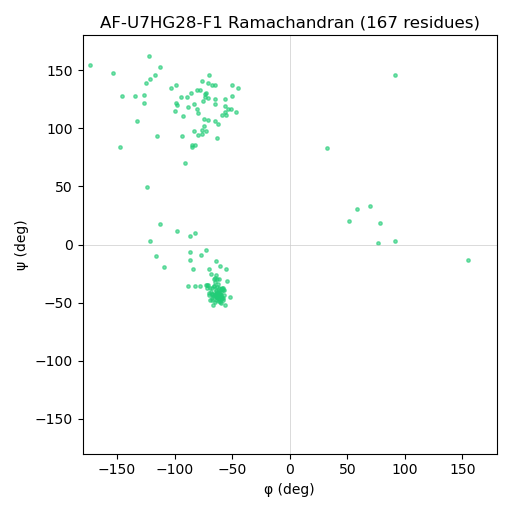
ATOM 875 N N . ARG A 1 113 ? 12.835 -4.209 -4.613 1.00 84.69 113 ARG A N 1
ATOM 876 C CA . ARG A 1 113 ? 13.824 -3.315 -4.002 1.00 84.69 113 ARG A CA 1
ATOM 877 C C . ARG A 1 113 ? 13.453 -2.944 -2.559 1.00 84.69 113 ARG A C 1
ATOM 879 O O . ARG A 1 113 ? 12.352 -2.447 -2.310 1.00 84.69 113 ARG A O 1
ATOM 886 N N . PRO A 1 114 ? 14.386 -3.092 -1.600 1.00 81.75 114 PRO A N 1
ATOM 887 C CA . PRO A 1 114 ? 14.144 -2.709 -0.215 1.00 81.75 114 PRO A CA 1
ATOM 888 C C . PRO A 1 114 ? 14.064 -1.185 -0.056 1.00 81.75 114 PRO A C 1
ATOM 890 O O . PRO A 1 114 ? 14.767 -0.422 -0.723 1.00 81.75 114 PRO A O 1
ATOM 893 N N . GLY A 1 115 ? 13.217 -0.730 0.872 1.00 82.44 115 GLY A N 1
ATOM 894 C CA . GLY A 1 115 ? 13.054 0.697 1.171 1.00 82.44 115 GLY A CA 1
ATOM 895 C C . GLY A 1 115 ? 12.374 1.478 0.043 1.00 82.44 115 GLY A C 1
ATOM 896 O O . GLY A 1 115 ? 12.723 2.636 -0.208 1.00 82.44 115 GLY A O 1
ATOM 897 N N . MET A 1 116 ? 11.453 0.838 -0.678 1.00 85.62 116 MET A N 1
ATOM 898 C CA . MET A 1 116 ? 10.655 1.493 -1.707 1.00 85.62 116 MET A CA 1
ATOM 899 C C . MET A 1 116 ? 9.600 2.404 -1.070 1.00 85.62 116 MET A C 1
ATOM 901 O O . MET A 1 116 ? 8.817 1.960 -0.235 1.00 85.62 116 MET A O 1
ATOM 905 N N . THR A 1 117 ? 9.572 3.668 -1.492 1.00 88.62 117 THR A N 1
ATOM 906 C CA . THR A 1 117 ? 8.583 4.676 -1.084 1.00 88.62 117 THR A CA 1
ATOM 907 C C . THR A 1 117 ? 7.870 5.224 -2.317 1.00 88.62 117 THR A C 1
ATOM 909 O O . THR A 1 117 ? 8.383 5.111 -3.434 1.00 88.62 117 THR A O 1
ATOM 912 N N . ALA A 1 118 ? 6.711 5.861 -2.135 1.00 86.50 118 ALA A N 1
ATOM 913 C CA . ALA A 1 118 ? 5.966 6.459 -3.246 1.00 86.50 118 ALA A CA 1
ATOM 914 C C . ALA A 1 118 ? 6.804 7.492 -4.028 1.00 86.50 118 ALA A C 1
ATOM 916 O O . ALA A 1 118 ? 6.782 7.499 -5.255 1.00 86.50 118 ALA A O 1
ATOM 917 N N . THR A 1 119 ? 7.608 8.307 -3.337 1.00 87.00 119 THR A N 1
ATOM 918 C CA . THR A 1 119 ? 8.502 9.293 -3.967 1.00 87.00 119 THR A CA 1
ATOM 919 C C . THR A 1 119 ? 9.583 8.630 -4.816 1.00 87.00 119 THR A C 1
ATOM 921 O O . THR A 1 119 ? 9.847 9.065 -5.931 1.00 87.00 119 THR A O 1
ATOM 924 N N . ARG A 1 120 ? 10.199 7.546 -4.321 1.00 86.12 120 ARG A N 1
ATOM 925 C CA . ARG A 1 120 ? 11.187 6.790 -5.107 1.00 86.12 120 ARG A CA 1
ATOM 926 C C . ARG A 1 120 ? 10.539 6.174 -6.338 1.00 86.12 120 ARG A C 1
ATOM 928 O O . ARG A 1 120 ? 11.091 6.283 -7.427 1.00 86.12 120 ARG A O 1
ATOM 935 N N . LEU A 1 121 ? 9.366 5.567 -6.164 1.00 86.88 121 LEU A N 1
ATOM 936 C CA . LEU A 1 121 ? 8.590 4.992 -7.257 1.00 86.88 121 LEU A CA 1
ATOM 937 C C . LEU A 1 121 ? 8.279 6.046 -8.330 1.00 86.88 121 LEU A C 1
ATOM 939 O O . LEU A 1 121 ? 8.500 5.777 -9.506 1.00 86.88 121 LEU A O 1
ATOM 943 N N . GLN A 1 122 ? 7.879 7.260 -7.938 1.00 87.62 122 GLN A N 1
ATOM 944 C CA . GLN A 1 122 ? 7.702 8.384 -8.861 1.00 87.62 122 GLN A CA 1
ATOM 945 C C . GLN A 1 122 ? 8.975 8.679 -9.663 1.00 87.62 122 GLN A C 1
ATOM 947 O O . GLN A 1 122 ? 8.923 8.701 -10.890 1.00 87.62 122 GLN A O 1
ATOM 952 N N . SER A 1 123 ? 10.121 8.854 -8.995 1.00 86.75 123 SER A N 1
ATOM 953 C CA . SER A 1 123 ? 11.382 9.171 -9.678 1.00 86.75 123 SER A CA 1
ATOM 954 C C . SER A 1 123 ? 11.788 8.099 -10.694 1.00 86.75 123 SER A C 1
ATOM 956 O O . SER A 1 123 ? 12.285 8.431 -11.768 1.00 86.75 123 SER A O 1
ATOM 958 N N . TYR A 1 124 ? 11.559 6.815 -10.392 1.00 86.25 124 TYR A N 1
ATOM 959 C CA . TYR A 1 124 ? 11.834 5.731 -11.340 1.00 86.25 124 TYR A CA 1
ATOM 960 C C . TYR A 1 124 ? 10.890 5.747 -12.543 1.00 86.25 124 TYR A C 1
ATOM 962 O O . TYR A 1 124 ? 11.348 5.539 -13.666 1.00 86.25 124 TYR A O 1
ATOM 970 N N . LEU A 1 125 ? 9.598 6.014 -12.333 1.00 86.12 125 LEU A N 1
ATOM 971 C CA . LEU A 1 125 ? 8.629 6.116 -13.426 1.00 86.12 125 LEU A CA 1
ATOM 972 C C . LEU A 1 125 ? 8.938 7.303 -14.348 1.00 86.12 125 LEU A C 1
ATOM 974 O O . LEU A 1 125 ? 8.931 7.149 -15.568 1.00 86.12 125 LEU A O 1
ATOM 978 N N . GLU A 1 126 ? 9.275 8.465 -13.789 1.00 85.81 126 GLU A N 1
ATOM 979 C CA . GLU A 1 126 ? 9.676 9.650 -14.559 1.00 85.81 126 GLU A CA 1
ATOM 980 C C . GLU A 1 126 ? 10.973 9.409 -15.345 1.00 85.81 126 GLU A C 1
ATOM 982 O O . GLU A 1 126 ? 11.071 9.765 -16.525 1.00 85.81 126 GLU A O 1
ATOM 987 N N . ALA A 1 127 ? 11.959 8.752 -14.725 1.00 84.62 127 ALA A N 1
ATOM 988 C CA . ALA A 1 127 ? 13.203 8.380 -15.391 1.00 84.62 127 ALA A CA 1
ATOM 989 C C . ALA A 1 127 ? 12.960 7.399 -16.548 1.00 84.62 127 ALA A C 1
ATOM 991 O O . ALA A 1 127 ? 13.527 7.581 -17.625 1.00 84.62 127 ALA A O 1
ATOM 992 N N . ALA A 1 128 ? 12.089 6.403 -16.355 1.00 80.31 128 ALA A N 1
ATOM 993 C CA . ALA A 1 128 ? 11.726 5.445 -17.395 1.00 80.31 128 ALA A CA 1
ATOM 994 C C . ALA A 1 128 ? 11.024 6.128 -18.579 1.00 80.31 128 ALA A C 1
ATOM 996 O O . ALA A 1 128 ? 11.413 5.911 -19.724 1.00 80.31 128 ALA A O 1
ATOM 997 N N . GLN A 1 129 ? 10.064 7.024 -18.324 1.00 79.25 129 GLN A N 1
ATOM 998 C CA . GLN A 1 129 ? 9.412 7.792 -19.392 1.00 79.25 129 GLN A CA 1
ATOM 999 C C . GLN A 1 129 ? 10.398 8.679 -20.153 1.00 79.25 129 GLN A C 1
ATOM 1001 O O . GLN A 1 129 ? 10.369 8.736 -21.381 1.00 79.25 129 GLN A O 1
ATOM 1006 N N . THR A 1 130 ? 11.309 9.337 -19.436 1.00 80.38 130 THR A N 1
ATOM 1007 C CA . THR A 1 130 ? 12.333 10.188 -20.053 1.00 80.38 130 THR A CA 1
ATOM 1008 C C . THR A 1 130 ? 13.317 9.370 -20.895 1.00 80.38 130 THR A C 1
ATOM 1010 O O . THR A 1 130 ? 13.768 9.845 -21.934 1.00 80.38 130 THR A O 1
ATOM 1013 N N . ALA A 1 131 ? 13.651 8.144 -20.479 1.00 76.38 131 ALA A N 1
ATOM 1014 C CA . ALA A 1 131 ? 14.513 7.244 -21.245 1.00 76.38 131 ALA A CA 1
ATOM 1015 C C . ALA A 1 131 ? 13.850 6.794 -22.555 1.00 76.38 131 ALA A C 1
ATOM 1017 O O . ALA A 1 131 ? 14.485 6.868 -23.606 1.00 76.38 131 ALA A O 1
ATOM 1018 N N . VAL A 1 132 ? 12.563 6.429 -22.498 1.00 73.69 132 VAL A N 1
ATOM 1019 C CA . VAL A 1 132 ? 11.756 6.092 -23.682 1.00 73.69 132 VAL A CA 1
ATOM 1020 C C . VAL A 1 132 ? 11.685 7.278 -24.649 1.00 73.69 132 VAL A C 1
ATOM 1022 O O . VAL A 1 132 ? 11.957 7.115 -25.834 1.00 73.69 132 VAL A O 1
ATOM 1025 N N . LEU A 1 133 ? 11.399 8.485 -24.145 1.00 69.62 133 LEU A N 1
ATOM 1026 C CA . LEU A 1 133 ? 11.334 9.715 -24.950 1.00 69.62 133 LEU A CA 1
ATOM 1027 C C . LEU A 1 133 ? 12.666 10.095 -25.605 1.00 69.62 133 LEU A C 1
ATOM 1029 O O . LEU A 1 133 ? 12.676 10.740 -26.646 1.00 69.62 133 LEU A O 1
ATOM 1033 N N . ARG A 1 134 ? 13.791 9.734 -24.985 1.00 72.19 134 ARG A N 1
ATOM 1034 C CA . ARG A 1 134 ? 15.133 10.017 -25.511 1.00 72.19 134 ARG A CA 1
ATOM 1035 C C . ARG A 1 134 ? 15.636 8.950 -26.484 1.00 72.19 134 ARG A C 1
ATOM 1037 O O . ARG A 1 134 ? 16.816 8.993 -26.816 1.00 72.19 134 ARG A O 1
ATOM 1044 N N . GLU A 1 135 ? 14.795 7.982 -26.867 1.00 63.22 135 GLU A N 1
ATOM 1045 C CA . GLU A 1 135 ? 15.164 6.807 -27.680 1.00 63.22 135 GLU A CA 1
ATOM 1046 C C . GLU A 1 135 ? 16.380 6.052 -27.124 1.00 63.22 135 GLU A C 1
ATOM 1048 O O . GLU A 1 135 ? 17.050 5.281 -27.813 1.00 63.22 135 GLU A O 1
ATOM 1053 N N . ARG A 1 136 ? 16.677 6.260 -25.838 1.00 54.56 136 ARG A N 1
ATOM 1054 C CA . ARG A 1 136 ? 17.785 5.605 -25.174 1.00 54.56 136 ARG A CA 1
ATOM 1055 C C . ARG A 1 136 ? 17.260 4.243 -24.773 1.00 54.56 136 ARG A C 1
ATOM 1057 O O . ARG A 1 136 ? 16.744 4.066 -23.670 1.00 54.56 136 ARG A O 1
ATOM 1064 N N . GLN A 1 137 ? 17.347 3.289 -25.698 1.00 53.34 137 GLN A N 1
ATOM 1065 C CA . GLN A 1 137 ? 17.233 1.889 -25.325 1.00 53.34 137 GLN A CA 1
ATOM 1066 C C . GLN A 1 137 ? 18.203 1.651 -24.163 1.00 53.34 137 GLN A C 1
ATOM 1068 O O . GLN A 1 137 ? 19.314 2.200 -24.185 1.00 53.34 137 GLN A O 1
ATOM 1073 N N . PRO A 1 138 ? 17.805 0.900 -23.122 1.00 51.84 138 PRO A N 1
ATOM 1074 C CA . PRO A 1 138 ? 18.791 0.399 -22.189 1.00 51.84 138 PRO A CA 1
ATOM 1075 C C . PRO A 1 138 ? 19.800 -0.365 -23.043 1.00 51.84 138 PRO A C 1
ATOM 1077 O O . PRO A 1 138 ? 19.445 -1.372 -23.656 1.00 51.84 138 PRO A O 1
ATOM 1080 N N . GLU A 1 139 ? 21.030 0.149 -23.154 1.00 51.06 139 GLU A N 1
ATOM 1081 C CA . GLU A 1 139 ? 22.118 -0.682 -23.648 1.00 51.06 139 GLU A CA 1
ATOM 1082 C C . GLU A 1 139 ? 22.053 -1.959 -22.810 1.00 51.06 139 GLU A C 1
ATOM 1084 O O . GLU A 1 139 ? 21.959 -1.856 -21.576 1.00 51.06 139 GLU A O 1
ATOM 1089 N N . PRO A 1 140 ? 22.018 -3.146 -23.439 1.00 47.88 140 PRO A N 1
ATOM 1090 C CA . PRO A 1 140 ? 22.122 -4.385 -22.699 1.00 47.88 140 PRO A CA 1
ATOM 1091 C C . PRO A 1 140 ? 23.358 -4.230 -21.828 1.00 47.88 140 PRO A C 1
ATOM 1093 O O . PRO A 1 140 ? 24.451 -4.023 -22.358 1.00 47.88 140 PRO A O 1
ATOM 1096 N N . LEU A 1 141 ? 23.182 -4.238 -20.502 1.00 54.44 141 LEU A N 1
ATOM 1097 C CA . LEU A 1 141 ? 24.325 -4.287 -19.605 1.00 54.44 141 LEU A CA 1
ATOM 1098 C C . LEU A 1 141 ? 25.125 -5.502 -20.072 1.00 54.44 141 LEU A C 1
ATOM 1100 O O . LEU A 1 141 ? 24.559 -6.601 -20.070 1.00 54.44 141 LEU A O 1
ATOM 1104 N N . PRO A 1 142 ? 26.371 -5.332 -20.550 1.00 49.41 142 PRO A N 1
ATOM 1105 C CA . PRO A 1 142 ? 27.160 -6.479 -20.936 1.00 49.41 142 PRO A CA 1
ATOM 1106 C C . PRO A 1 142 ? 27.213 -7.382 -19.710 1.00 49.41 142 PRO A C 1
ATOM 1108 O O . PRO A 1 142 ? 27.547 -6.921 -18.613 1.00 49.41 142 PRO A O 1
ATOM 1111 N N . GLU A 1 143 ? 26.809 -8.643 -19.883 1.00 53.56 143 GLU A N 1
ATOM 1112 C CA . GLU A 1 143 ? 26.976 -9.664 -18.854 1.00 53.56 143 GLU A CA 1
ATOM 1113 C C . GLU A 1 143 ? 28.397 -9.526 -18.298 1.00 53.56 143 GLU A C 1
ATOM 1115 O O . GLU A 1 143 ? 29.324 -9.330 -19.097 1.00 53.56 143 GLU A O 1
ATOM 1120 N N . PRO A 1 144 ? 28.597 -9.558 -16.968 1.00 49.12 144 PRO A N 1
ATOM 1121 C CA . PRO A 1 144 ? 29.908 -9.345 -16.378 1.00 49.12 144 PRO A CA 1
ATOM 1122 C C . PRO A 1 144 ? 30.826 -10.476 -16.842 1.00 49.12 144 PRO A C 1
ATOM 1124 O O . PRO A 1 144 ? 30.879 -11.548 -16.245 1.00 49.12 144 PRO A O 1
ATOM 1127 N N . LYS A 1 145 ? 31.527 -10.253 -17.958 1.00 55.16 145 LYS A N 1
ATOM 1128 C CA . LYS A 1 145 ? 32.272 -11.303 -18.655 1.00 55.16 145 LYS A CA 1
ATOM 1129 C C . LYS A 1 145 ? 33.537 -11.719 -17.919 1.00 55.16 145 LYS A C 1
ATOM 1131 O O . LYS A 1 145 ? 34.168 -12.676 -18.342 1.00 55.16 145 LYS A O 1
ATOM 1136 N N . GLN A 1 146 ? 33.875 -11.044 -16.824 1.00 64.50 146 GLN A N 1
ATOM 1137 C CA . GLN A 1 146 ? 34.828 -11.447 -15.796 1.00 64.50 146 GLN A CA 1
ATOM 1138 C C . GLN A 1 146 ? 34.764 -10.433 -14.649 1.00 64.50 146 GLN A C 1
ATOM 1140 O O . GLN A 1 146 ? 34.405 -9.271 -14.859 1.00 64.50 146 GLN A O 1
ATOM 1145 N N . ALA A 1 147 ? 35.128 -10.861 -13.437 1.00 63.34 147 ALA A N 1
ATOM 1146 C CA . ALA A 1 147 ? 35.419 -9.936 -12.350 1.00 63.34 147 ALA A CA 1
ATOM 1147 C C . ALA A 1 147 ? 36.525 -8.980 -12.822 1.00 63.34 147 ALA A C 1
ATOM 1149 O O . ALA A 1 147 ? 37.634 -9.421 -13.117 1.00 63.34 147 ALA A O 1
ATOM 1150 N N . LEU A 1 148 ? 36.201 -7.693 -12.956 1.00 65.88 148 LEU A N 1
ATOM 1151 C CA . LEU A 1 148 ? 37.177 -6.662 -13.298 1.00 65.88 148 LEU A CA 1
ATOM 1152 C C . LEU A 1 148 ? 38.308 -6.706 -12.267 1.00 65.88 148 LEU A C 1
ATOM 1154 O O . LEU A 1 148 ? 38.066 -6.523 -11.072 1.00 65.88 148 LEU A O 1
ATOM 1158 N N . ASP A 1 149 ? 39.533 -6.964 -12.723 1.00 70.44 149 ASP A N 1
ATOM 1159 C CA . ASP A 1 149 ? 40.705 -6.935 -11.858 1.00 70.44 149 ASP A CA 1
ATOM 1160 C C . ASP A 1 149 ? 41.048 -5.480 -11.511 1.00 70.44 149 ASP A C 1
ATOM 1162 O O . ASP A 1 149 ? 41.671 -4.745 -12.277 1.00 70.44 149 ASP A O 1
ATOM 1166 N N . LEU A 1 150 ? 40.602 -5.052 -10.331 1.00 74.00 150 LEU A N 1
ATOM 1167 C CA . LEU A 1 150 ? 40.844 -3.717 -9.785 1.00 74.00 150 LEU A CA 1
ATOM 1168 C C . LEU A 1 150 ? 42.222 -3.596 -9.107 1.00 74.00 150 LEU A C 1
ATOM 1170 O O . LEU A 1 150 ? 42.501 -2.581 -8.463 1.00 74.00 150 LEU A O 1
ATOM 1174 N N . SER A 1 151 ? 43.107 -4.593 -9.249 1.00 74.44 151 SER A N 1
ATOM 1175 C CA . SER A 1 151 ? 44.465 -4.582 -8.687 1.00 74.44 151 SER A CA 1
ATOM 1176 C C . SER A 1 151 ? 45.282 -3.349 -9.099 1.00 74.44 151 SER A C 1
ATOM 1178 O O . SER A 1 151 ? 46.061 -2.834 -8.293 1.00 74.44 151 SER A O 1
ATOM 1180 N N . ALA A 1 152 ? 45.044 -2.802 -10.297 1.00 69.69 152 ALA A N 1
ATOM 1181 C CA . ALA A 1 152 ? 45.682 -1.580 -10.796 1.00 69.69 152 ALA A CA 1
ATOM 1182 C C . ALA A 1 152 ? 45.383 -0.333 -9.939 1.00 69.69 152 ALA A C 1
ATOM 1184 O O . ALA A 1 152 ? 46.224 0.558 -9.817 1.00 69.69 152 ALA A O 1
ATOM 1185 N N . TYR A 1 153 ? 44.221 -0.286 -9.283 1.00 67.88 153 TYR A N 1
ATOM 1186 C CA . TYR A 1 153 ? 43.800 0.838 -8.442 1.00 67.88 153 TYR A CA 1
ATOM 1187 C C . TYR A 1 153 ? 44.296 0.733 -6.999 1.00 67.88 153 TYR A C 1
ATOM 1189 O O . TYR A 1 153 ? 44.197 1.697 -6.242 1.00 67.88 153 TYR A O 1
ATOM 1197 N N . ARG A 1 154 ? 44.917 -0.392 -6.619 1.00 67.31 154 ARG A N 1
ATOM 1198 C CA . ARG A 1 154 ? 45.448 -0.619 -5.265 1.00 67.31 154 ARG A CA 1
ATOM 1199 C C . ARG A 1 154 ? 46.528 0.394 -4.852 1.00 67.31 154 ARG A C 1
ATOM 1201 O O . ARG A 1 154 ? 46.801 0.543 -3.668 1.00 67.31 154 ARG A O 1
ATOM 1208 N N . ARG A 1 155 ? 47.147 1.099 -5.807 1.00 64.19 155 ARG A N 1
ATOM 1209 C CA . ARG A 1 155 ? 48.154 2.145 -5.543 1.00 64.19 155 ARG A CA 1
ATOM 1210 C C . ARG A 1 155 ? 47.575 3.537 -5.292 1.00 64.19 155 ARG A C 1
ATOM 1212 O O . ARG A 1 155 ? 48.301 4.395 -4.798 1.00 64.19 155 ARG A O 1
ATOM 1219 N N . ILE A 1 156 ? 46.298 3.771 -5.588 1.00 66.00 156 ILE A N 1
ATOM 1220 C CA . ILE A 1 156 ? 45.655 5.071 -5.370 1.00 66.00 156 ILE A CA 1
ATOM 1221 C C . ILE A 1 156 ? 45.182 5.123 -3.913 1.00 66.00 156 ILE A C 1
ATOM 1223 O O . ILE A 1 156 ? 44.053 4.771 -3.596 1.00 66.00 156 ILE A O 1
ATOM 1227 N N . GLY A 1 157 ? 46.088 5.483 -3.005 1.00 59.19 157 GLY A N 1
ATOM 1228 C CA . GLY A 1 157 ? 45.797 5.566 -1.567 1.00 59.19 157 GLY A CA 1
ATOM 1229 C C . GLY A 1 157 ? 47.013 5.399 -0.658 1.00 59.19 157 GLY A C 1
ATOM 1230 O O . GLY A 1 157 ? 46.946 5.739 0.519 1.00 59.19 157 GLY A O 1
ATOM 1231 N N . HIS A 1 158 ? 48.145 4.933 -1.188 1.00 55.44 158 HIS A N 1
ATOM 1232 C CA . HIS A 1 158 ? 49.409 4.950 -0.459 1.00 55.44 158 HIS A CA 1
ATOM 1233 C C . HIS A 1 158 ? 50.168 6.221 -0.826 1.00 55.44 158 HIS A C 1
ATOM 1235 O O . HIS A 1 158 ? 50.879 6.263 -1.828 1.00 55.44 158 HIS A O 1
ATOM 1241 N N . SER A 1 159 ? 49.997 7.273 -0.023 1.00 55.50 159 SER A N 1
ATOM 1242 C CA . SER A 1 159 ? 50.939 8.384 -0.032 1.00 55.50 159 SER A CA 1
ATOM 1243 C C . SER A 1 159 ? 52.320 7.825 0.322 1.00 55.50 159 SER A C 1
ATOM 1245 O O . SER A 1 159 ? 52.569 7.357 1.431 1.00 55.50 159 SER A O 1
ATOM 1247 N N . SER A 1 160 ? 53.231 7.817 -0.648 1.00 54.03 160 SER A N 1
ATOM 1248 C CA . SER A 1 160 ? 54.659 7.698 -0.376 1.00 54.03 160 SER A CA 1
ATOM 1249 C C . SER A 1 160 ? 55.041 8.921 0.449 1.00 54.03 160 SER A C 1
ATOM 1251 O O . SER A 1 160 ? 55.050 10.035 -0.070 1.00 54.03 160 SER A O 1
ATOM 1253 N N . GLY A 1 161 ? 55.222 8.708 1.753 1.00 57.97 161 GLY A N 1
ATOM 1254 C CA . GLY A 1 161 ? 55.371 9.752 2.754 1.00 57.97 161 GLY A CA 1
ATOM 1255 C C . GLY A 1 161 ? 56.348 10.852 2.346 1.00 57.97 161 GLY A C 1
ATOM 1256 O O . GLY A 1 161 ? 57.552 10.637 2.273 1.00 57.97 161 GLY A O 1
ATOM 1257 N N . GLN A 1 162 ? 55.810 12.052 2.165 1.00 51.25 162 GLN A N 1
ATOM 1258 C CA . GLN A 1 162 ? 56.515 13.295 2.433 1.00 51.25 162 GLN A CA 1
ATOM 1259 C C . GLN A 1 162 ? 55.756 13.947 3.586 1.00 51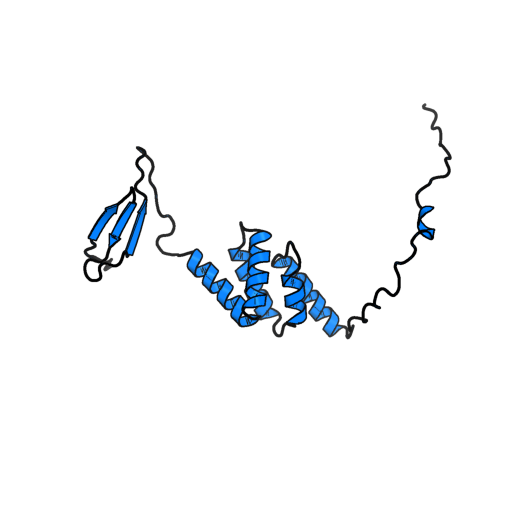.25 162 GLN A C 1
ATOM 1261 O O . GLN A 1 162 ? 54.726 14.589 3.395 1.00 51.25 162 GLN A O 1
ATOM 1266 N N . GLY A 1 163 ? 56.214 13.677 4.811 1.00 48.53 163 GLY A N 1
ATOM 1267 C CA . GLY A 1 163 ? 55.756 14.400 5.989 1.00 48.53 163 GLY A CA 1
ATOM 1268 C C . GLY A 1 163 ? 56.205 15.848 5.855 1.00 48.53 163 GLY A C 1
ATOM 1269 O O . GLY A 1 163 ? 57.393 16.135 5.962 1.00 48.53 163 GLY A O 1
ATOM 1270 N N . VAL A 1 164 ? 55.267 16.747 5.566 1.00 55.25 164 VAL A N 1
ATOM 1271 C CA . VAL A 1 164 ? 55.499 18.188 5.646 1.00 55.25 164 VAL A CA 1
ATOM 1272 C C . VAL A 1 164 ? 55.481 18.546 7.129 1.00 55.25 164 VAL A C 1
ATOM 1274 O O . VAL A 1 164 ? 54.421 18.639 7.746 1.00 55.25 164 VAL A O 1
ATOM 1277 N N . THR A 1 165 ? 56.662 18.674 7.726 1.00 48.78 165 THR A N 1
ATOM 1278 C CA . THR A 1 165 ? 56.819 19.217 9.075 1.00 48.78 165 THR A CA 1
ATOM 1279 C C . THR A 1 165 ? 56.519 20.713 9.003 1.00 48.78 165 THR A C 1
ATOM 1281 O O . THR A 1 165 ? 57.303 21.474 8.444 1.00 48.78 165 THR A O 1
ATOM 1284 N N . HIS A 1 166 ? 55.371 21.146 9.520 1.00 43.66 166 HIS A N 1
ATOM 1285 C CA . HIS A 1 166 ? 55.145 22.562 9.797 1.00 43.66 166 HIS A CA 1
ATOM 1286 C C . HIS A 1 166 ? 55.819 22.895 11.137 1.00 43.66 166 HIS A C 1
ATOM 1288 O O . HIS A 1 166 ? 55.441 22.333 12.165 1.00 43.66 166 HIS A O 1
ATOM 1294 N N . GLU A 1 167 ? 56.829 23.770 11.127 1.00 45.44 167 GLU A N 1
ATOM 1295 C CA . GLU A 1 167 ? 57.346 24.406 12.347 1.00 45.44 167 GLU A CA 1
ATOM 1296 C C . GLU A 1 167 ? 56.280 25.352 12.928 1.00 45.44 167 GLU A C 1
ATOM 1298 O O . GLU A 1 167 ? 55.629 26.071 12.161 1.00 45.44 167 GLU A O 1
ATOM 1303 N N . PRO A 1 168 ? 56.067 25.366 14.256 1.00 55.81 168 PRO A N 1
ATOM 1304 C CA . PRO A 1 168 ? 55.178 26.327 14.889 1.00 55.81 168 PRO A CA 1
ATOM 1305 C C . PRO A 1 168 ? 55.910 27.665 15.076 1.00 55.81 168 PRO A C 1
ATOM 1307 O O . PRO A 1 168 ? 57.044 27.691 15.553 1.00 55.81 168 PRO A O 1
ATOM 1310 N N . ALA A 1 169 ? 55.242 28.757 14.704 1.00 53.94 169 ALA A N 1
ATOM 1311 C CA . ALA A 1 169 ? 55.615 30.125 15.066 1.00 53.94 169 ALA A CA 1
ATOM 1312 C C . ALA A 1 169 ? 54.884 30.559 16.342 1.00 53.94 169 ALA A C 1
ATOM 1314 O O . ALA A 1 169 ? 53.728 30.107 16.532 1.00 53.94 169 ALA A O 1
#

Solvent-accessible surface area (backbone atoms only — not comparable to full-atom values): 10534 Å² total; per-residue (Å²): 135,88,80,78,90,71,78,63,41,78,46,80,55,96,60,26,40,38,33,21,37,69,88,79,66,48,74,78,44,77,43,75,56,70,88,54,90,91,61,82,85,71,76,89,55,87,88,56,64,63,66,62,54,45,54,52,46,52,50,55,37,16,72,75,66,38,59,70,51,27,50,43,32,52,51,30,32,42,69,55,41,61,90,50,31,67,60,36,47,52,47,40,47,52,48,54,62,71,53,57,87,66,62,65,69,60,51,47,58,52,33,71,40,83,71,35,44,45,69,58,52,48,54,52,53,55,50,51,53,52,32,61,75,64,70,50,67,79,71,76,75,73,70,80,87,58,86,77,80,60,70,81,56,70,64,76,78,64,78,80,81,75,82,80,80,77,81,86,131

Foldseek 3Di:
DDPDPADWDWDDDPQKIFTAHPVPRHGPDIGGHDPDPPDDDDPPCPDDDPVVLLVVLLVLQCVLQNVVLSVLQLVLQCVQDVPCSSVQSVLQSVLSVVLPPDDSVQSNVLSPDHNRTSVNVNVSSVVVVVCVVVVPDPPPPPDCPDDPPCVVCPPVPDDPDDPPDDDDD

Mean predicted aligned error: 17.27 Å

Secondary structure (DSSP, 8-state):
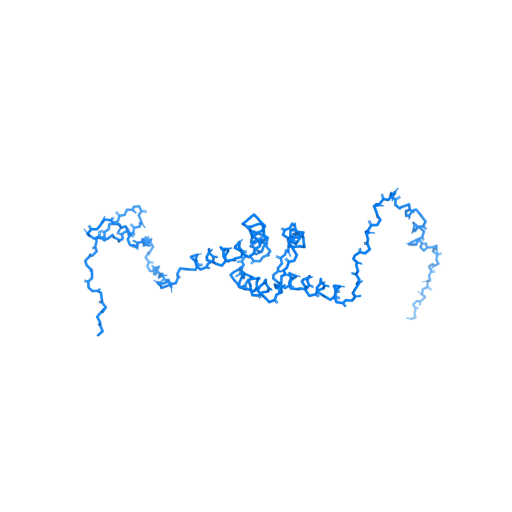-------EEEEEETTEEEEEETTT--EEEEEE---STT-----TTTT--HHHHHHHHHHHHHHHH-HHHHHHHHHHHHHH-GGGHHHHHHHHHHHHHHTPSPPHHHHHHHHHSTT--HHHHHHHHHHHHHHHHTT---PPPP---S---GGGGGGTT--------PPP-

pLDDT: mean 73.91, std 13.33, range [43.38, 90.06]

Sequence (169 aa):
MAWQQARVGVLESGGQLHISDLSTGDVIASHALCTDKGKVIKNTHHYRDHAQRVTTLESKINEMIGSEIGQRLCQQLKRSEPKIYKDQLVATRDLLKRHAPVDPALITTLAERPGMTATRLQSYLEAAQTAVLRERQPEPLPEPKQALDLSAYRRIGHSSGQGVTHEPA

Radius of gyration: 29.05 Å; Cα contacts (8 Å, |Δi|>4): 131; chains: 1; bounding box: 92×42×65 Å

Nearest PDB structures (foldseek):
  6ssr-assembly1_A  TM=3.111E-01  e=9.495E+00  Homo sapiens
  6sss-assembly1_C  TM=2.840E-01  e=8.963E+00  Homo sapiens